Protein AF-A0A3D4FJC7-F1 (afdb_monomer_lite)

pLDDT: mean 70.36, std 6.31, range [54.16, 87.19]

Foldseek 3Di:
DDPVVVVLVVVVVVVVVVVVVVVLVPDDPLQVVQWDWDWAVVDVVTWIWITSNVDIDIDRCVVVVVVVVVVVVVVVVVVVVVVVVVVD

Structure (mmCIF, N/CA/C/O backbone):
data_AF-A0A3D4FJC7-F1
#
_entry.id   AF-A0A3D4FJC7-F1
#
loop_
_atom_site.group_PDB
_atom_site.id
_atom_site.type_symbol
_atom_site.label_atom_id
_atom_site.label_alt_id
_atom_site.label_comp_id
_atom_site.label_asym_id
_atom_site.label_entity_id
_atom_site.label_seq_id
_atom_site.pdbx_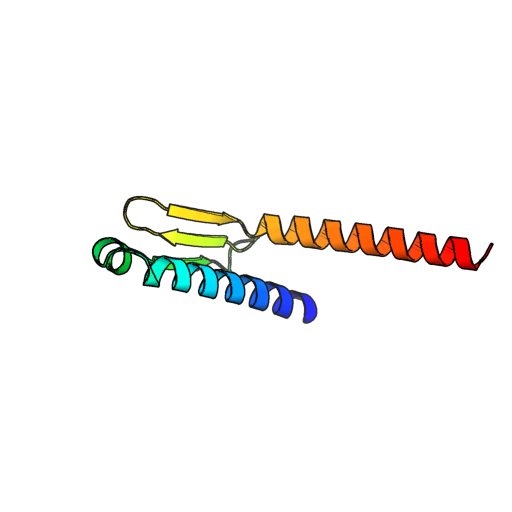PDB_ins_code
_atom_site.Cartn_x
_atom_site.Cartn_y
_atom_site.Cartn_z
_atom_site.occupancy
_atom_site.B_iso_or_equiv
_atom_site.auth_seq_id
_atom_site.auth_comp_id
_atom_site.auth_asym_id
_atom_site.auth_atom_id
_atom_site.pdbx_PDB_model_num
ATOM 1 N N . MET A 1 1 ? 9.566 -12.914 -6.094 1.00 54.16 1 MET A N 1
ATOM 2 C CA . MET A 1 1 ? 9.198 -11.481 -6.112 1.00 54.16 1 MET A CA 1
ATOM 3 C C . MET A 1 1 ? 10.451 -10.668 -6.382 1.00 54.16 1 MET A C 1
ATOM 5 O O . MET A 1 1 ? 11.426 -10.821 -5.654 1.00 54.16 1 MET A O 1
ATOM 9 N N . ASP A 1 2 ? 10.452 -9.886 -7.457 1.00 66.00 2 ASP A N 1
ATOM 10 C CA . ASP A 1 2 ? 11.658 -9.249 -7.993 1.00 66.00 2 ASP A CA 1
ATOM 11 C C . ASP A 1 2 ? 12.295 -8.224 -7.037 1.00 66.00 2 ASP A C 1
ATOM 13 O O . ASP A 1 2 ? 11.602 -7.531 -6.284 1.00 66.00 2 ASP A O 1
ATOM 17 N N . LYS A 1 3 ? 13.626 -8.077 -7.063 1.00 66.50 3 LYS A N 1
ATOM 18 C CA . LYS A 1 3 ? 14.357 -7.203 -6.113 1.00 66.50 3 LYS A CA 1
ATOM 19 C C . LYS A 1 3 ? 13.978 -5.724 -6.284 1.00 66.50 3 LYS A C 1
ATOM 21 O O . LYS A 1 3 ? 13.866 -4.993 -5.300 1.00 66.50 3 LYS A O 1
ATOM 26 N N . LYS A 1 4 ? 13.733 -5.297 -7.530 1.00 63.84 4 LYS A N 1
ATOM 27 C CA . LYS A 1 4 ? 13.208 -3.962 -7.885 1.00 63.84 4 LYS A CA 1
ATOM 28 C C . LYS A 1 4 ? 11.790 -3.757 -7.357 1.00 63.84 4 LYS A C 1
ATOM 30 O O . LYS A 1 4 ? 11.484 -2.724 -6.772 1.00 63.84 4 LYS A O 1
ATOM 35 N N . TYR A 1 5 ? 10.954 -4.774 -7.509 1.00 63.28 5 TYR A N 1
ATOM 36 C CA . TYR A 1 5 ? 9.564 -4.742 -7.086 1.00 63.28 5 TYR A CA 1
ATOM 37 C C . TYR A 1 5 ? 9.431 -4.608 -5.567 1.00 63.28 5 TYR A C 1
ATOM 39 O O . TYR A 1 5 ? 8.677 -3.775 -5.072 1.00 63.28 5 TYR A O 1
ATOM 47 N N . ARG A 1 6 ? 10.249 -5.351 -4.813 1.00 65.69 6 ARG A N 1
ATOM 48 C CA . ARG A 1 6 ? 10.293 -5.243 -3.352 1.00 65.69 6 ARG A CA 1
ATOM 49 C C . ARG A 1 6 ? 10.638 -3.818 -2.893 1.00 65.69 6 ARG A C 1
ATOM 51 O O . ARG A 1 6 ? 10.039 -3.342 -1.937 1.00 65.69 6 ARG A O 1
ATOM 58 N N . LYS A 1 7 ? 11.537 -3.113 -3.595 1.00 70.88 7 LYS A N 1
ATOM 59 C CA . LYS A 1 7 ? 11.876 -1.710 -3.289 1.00 70.88 7 LYS A CA 1
ATOM 60 C C . LYS A 1 7 ? 10.714 -0.747 -3.552 1.00 70.88 7 LYS A C 1
ATOM 62 O O . LYS A 1 7 ? 10.472 0.119 -2.722 1.00 70.88 7 LYS A O 1
ATOM 67 N N . ILE A 1 8 ? 9.990 -0.911 -4.661 1.00 67.56 8 ILE A N 1
ATOM 68 C CA . ILE A 1 8 ? 8.840 -0.057 -5.008 1.00 67.56 8 ILE A CA 1
ATOM 69 C C . ILE A 1 8 ? 7.709 -0.232 -3.990 1.00 67.56 8 ILE A C 1
ATOM 71 O O . ILE A 1 8 ? 7.173 0.754 -3.493 1.00 67.56 8 ILE A O 1
ATOM 75 N N . VAL A 1 9 ? 7.401 -1.477 -3.616 1.00 66.50 9 VAL A N 1
ATOM 76 C CA . VAL A 1 9 ? 6.400 -1.772 -2.581 1.00 66.50 9 VAL A CA 1
ATOM 77 C C . VAL A 1 9 ? 6.821 -1.182 -1.233 1.00 66.50 9 VAL A C 1
ATOM 79 O O . VAL A 1 9 ? 6.013 -0.534 -0.575 1.00 66.50 9 VAL A O 1
ATOM 82 N N . CYS A 1 10 ? 8.093 -1.323 -0.842 1.00 70.12 10 CYS A N 1
ATOM 83 C CA . CYS A 1 10 ? 8.610 -0.692 0.375 1.00 70.12 10 CYS A CA 1
ATOM 84 C C . CYS A 1 10 ? 8.495 0.842 0.344 1.00 70.12 10 CYS A C 1
ATOM 86 O O . CYS A 1 10 ? 8.127 1.433 1.356 1.00 70.12 10 CYS A O 1
ATOM 88 N N . LEU A 1 11 ? 8.769 1.485 -0.796 1.00 74.50 11 LEU A N 1
ATOM 89 C CA . LEU A 1 11 ? 8.654 2.938 -0.944 1.00 74.50 11 LEU A CA 1
ATOM 90 C C . LEU A 1 11 ? 7.193 3.407 -0.851 1.00 74.50 11 LEU A C 1
ATOM 92 O O . LEU A 1 11 ? 6.906 4.369 -0.145 1.00 74.50 11 LEU A O 1
ATOM 96 N N . ALA A 1 12 ? 6.265 2.700 -1.502 1.00 67.69 12 ALA A N 1
ATOM 97 C CA . ALA A 1 12 ? 4.834 2.994 -1.420 1.00 67.69 12 ALA A CA 1
ATOM 98 C C . ALA A 1 12 ? 4.307 2.848 0.018 1.00 67.69 12 ALA A C 1
ATOM 100 O O . ALA A 1 12 ? 3.575 3.709 0.502 1.00 67.69 12 ALA A O 1
ATOM 101 N N . ILE A 1 13 ? 4.743 1.803 0.732 1.00 70.88 13 ILE A N 1
ATOM 102 C CA . ILE A 1 13 ? 4.433 1.618 2.155 1.00 70.88 13 ILE A CA 1
ATOM 103 C C . ILE A 1 13 ? 4.999 2.777 2.988 1.00 70.88 13 ILE A C 1
ATOM 105 O O . ILE A 1 13 ? 4.287 3.300 3.839 1.00 70.88 13 ILE A O 1
ATOM 109 N N . ALA A 1 14 ? 6.236 3.219 2.735 1.00 73.00 14 ALA A N 1
ATOM 110 C CA . ALA A 1 14 ? 6.846 4.332 3.466 1.00 73.00 14 ALA A CA 1
ATOM 111 C C . ALA A 1 14 ? 6.085 5.655 3.266 1.00 73.00 14 ALA A C 1
ATOM 113 O O . ALA A 1 14 ? 5.802 6.348 4.241 1.00 73.00 14 ALA A O 1
ATOM 114 N N . ILE A 1 15 ? 5.691 5.978 2.028 1.00 74.12 15 ILE A N 1
ATOM 115 C CA . ILE A 1 15 ? 4.878 7.167 1.718 1.00 74.12 15 ILE A CA 1
ATOM 116 C C . ILE A 1 15 ? 3.514 7.090 2.418 1.00 74.12 15 ILE A C 1
ATOM 118 O O . ILE A 1 15 ? 3.046 8.083 2.972 1.00 74.12 15 ILE A O 1
ATOM 122 N N . LEU A 1 16 ? 2.896 5.906 2.453 1.00 68.94 16 LEU A N 1
ATOM 123 C CA . LEU A 1 16 ? 1.621 5.694 3.139 1.00 68.94 16 LEU A CA 1
ATOM 124 C C . LEU A 1 16 ? 1.746 5.843 4.659 1.00 68.94 16 LEU A C 1
ATOM 126 O O . LEU A 1 16 ? 0.901 6.494 5.267 1.00 68.94 16 LEU A O 1
ATOM 130 N N . ILE A 1 17 ? 2.814 5.320 5.267 1.00 69.75 17 ILE A N 1
ATOM 131 C CA . ILE A 1 17 ? 3.103 5.517 6.695 1.00 69.75 17 ILE A CA 1
ATOM 132 C C . ILE A 1 17 ? 3.289 7.006 7.005 1.00 69.75 17 ILE A C 1
ATOM 134 O O . ILE A 1 17 ? 2.708 7.498 7.969 1.00 69.75 17 ILE A O 1
ATOM 138 N N . LEU A 1 18 ? 4.047 7.738 6.180 1.00 69.19 18 LEU A N 1
ATOM 139 C CA . LEU A 1 18 ? 4.248 9.182 6.349 1.00 69.19 18 LEU A CA 1
ATOM 140 C C . LEU A 1 18 ? 2.933 9.963 6.231 1.00 69.19 18 LEU A C 1
ATOM 142 O O . LEU A 1 18 ? 2.665 10.832 7.059 1.00 69.19 18 LEU A O 1
ATOM 146 N N . GLY A 1 19 ? 2.088 9.622 5.254 1.00 65.38 19 GLY A N 1
ATOM 147 C CA . GLY A 1 19 ? 0.765 10.228 5.097 1.00 65.38 19 GLY A CA 1
ATOM 148 C C . GLY A 1 19 ? -0.140 9.968 6.302 1.00 65.38 19 GLY A C 1
ATOM 149 O O . GLY A 1 19 ? -0.773 10.890 6.813 1.00 65.38 19 GLY A O 1
ATOM 150 N N . VAL A 1 20 ? -0.149 8.734 6.814 1.00 65.94 20 VAL A N 1
ATOM 151 C CA . VAL A 1 20 ? -0.907 8.376 8.020 1.00 65.94 20 VAL A CA 1
ATOM 152 C C . VAL A 1 20 ? -0.376 9.114 9.243 1.00 65.94 20 VAL A C 1
ATOM 154 O O . VAL A 1 20 ? -1.178 9.654 9.993 1.00 65.94 20 VAL A O 1
ATOM 157 N N . LEU A 1 21 ? 0.942 9.196 9.438 1.00 62.22 21 LEU A N 1
ATOM 158 C CA . LEU A 1 21 ? 1.539 9.944 10.548 1.00 62.22 21 LEU A CA 1
ATOM 159 C C . LEU A 1 21 ? 1.167 11.429 10.498 1.00 62.22 21 LEU A C 1
ATOM 161 O O . LEU A 1 21 ? 0.787 11.984 11.525 1.00 62.22 21 LEU A O 1
ATOM 165 N N . ALA A 1 22 ? 1.211 12.052 9.319 1.00 62.34 22 ALA A N 1
ATOM 166 C CA . ALA A 1 22 ? 0.829 13.452 9.144 1.00 62.34 22 ALA A CA 1
ATOM 167 C C . ALA A 1 22 ? -0.652 13.697 9.489 1.00 62.34 22 ALA A C 1
ATOM 169 O O . ALA A 1 22 ? -0.972 14.624 10.235 1.00 62.34 22 ALA A O 1
ATOM 170 N N . VAL A 1 23 ? -1.554 12.830 9.012 1.00 59.66 23 VAL A N 1
ATOM 171 C CA . VAL A 1 23 ? -2.987 12.888 9.354 1.00 59.66 23 VAL A CA 1
ATOM 172 C C . VAL A 1 23 ? -3.206 12.626 10.842 1.00 59.66 23 VAL A C 1
ATOM 174 O O . VAL A 1 23 ? -4.014 13.307 11.474 1.00 59.66 23 VAL A O 1
ATOM 177 N N . ASN A 1 24 ? -2.481 11.663 11.412 1.00 61.25 24 ASN A N 1
ATOM 178 C CA . ASN A 1 24 ? -2.610 11.288 12.810 1.00 61.25 24 ASN A CA 1
ATOM 179 C C . ASN A 1 24 ? -2.161 12.440 13.711 1.00 61.25 24 ASN A C 1
ATOM 181 O O . ASN A 1 24 ? -2.925 12.823 14.581 1.00 61.25 24 ASN A O 1
ATOM 185 N N . ILE A 1 25 ? -0.998 13.062 13.471 1.00 65.44 25 ILE A N 1
ATOM 186 C CA . ILE A 1 25 ? -0.486 14.206 14.254 1.00 65.44 25 ILE A CA 1
ATOM 187 C C . ILE A 1 25 ? -1.520 15.337 14.332 1.00 65.44 25 ILE A C 1
ATOM 189 O O . ILE A 1 25 ? -1.782 15.826 15.435 1.00 65.44 25 ILE A O 1
ATOM 193 N N . ASN A 1 26 ? -2.158 15.664 13.203 1.00 62.84 26 ASN A N 1
ATOM 194 C CA . ASN A 1 26 ? -3.186 16.705 13.100 1.00 62.84 26 ASN A CA 1
ATOM 195 C C . ASN A 1 26 ? -4.596 16.262 13.524 1.00 62.84 26 ASN A C 1
ATOM 197 O O . ASN A 1 26 ? -5.511 17.085 13.543 1.00 62.84 26 ASN A O 1
ATOM 201 N N . SER A 1 27 ? -4.802 14.989 13.860 1.00 60.78 27 SER A N 1
ATOM 202 C CA . SER A 1 27 ? -6.099 14.488 14.315 1.00 60.78 27 SER A CA 1
ATOM 203 C C . SER A 1 27 ? -6.304 14.695 15.817 1.00 60.78 27 SER A C 1
ATOM 205 O O . SER A 1 27 ? -5.359 14.728 16.611 1.00 60.78 27 SER A O 1
ATOM 207 N N . SER A 1 28 ? -7.572 14.806 16.224 1.00 62.56 28 SER A N 1
ATOM 208 C CA . SER A 1 28 ? -7.948 14.875 17.638 1.00 62.56 28 SER A CA 1
ATOM 209 C C . SER A 1 28 ? -7.571 13.582 18.371 1.00 62.56 28 SER A C 1
ATOM 211 O O . SER A 1 28 ? -7.600 12.498 17.787 1.00 62.56 28 SER A O 1
ATOM 213 N N . ASN A 1 29 ? -7.247 13.673 19.667 1.00 66.06 29 ASN A N 1
ATOM 214 C CA . ASN A 1 29 ? -6.825 12.512 20.472 1.00 66.06 29 ASN A CA 1
ATOM 215 C C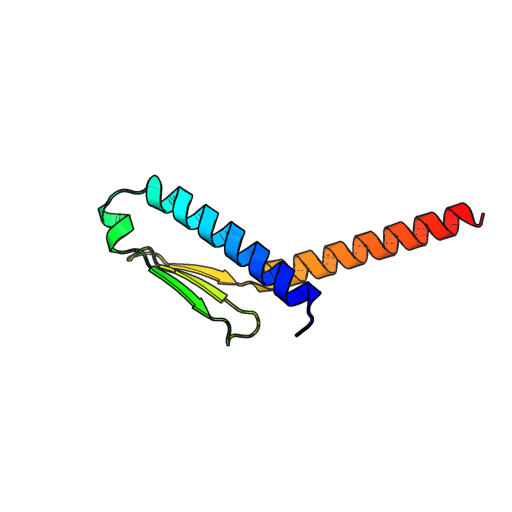 . ASN A 1 29 ? -7.826 11.341 20.423 1.00 66.06 29 ASN A C 1
ATOM 217 O O . ASN A 1 29 ? -7.415 10.187 20.405 1.00 66.06 29 ASN A O 1
ATOM 221 N N . ILE A 1 30 ? -9.123 11.633 20.283 1.00 60.50 30 ILE A N 1
ATOM 222 C CA . ILE A 1 30 ? -10.195 10.631 20.151 1.00 60.50 30 ILE A CA 1
ATOM 223 C C . ILE A 1 30 ? -10.041 9.784 18.875 1.00 60.50 30 ILE A C 1
ATOM 225 O O . ILE A 1 30 ? -10.355 8.593 18.874 1.00 60.50 30 ILE A O 1
ATOM 229 N N . VAL A 1 31 ? -9.580 10.389 17.777 1.00 61.25 31 VAL A N 1
ATOM 230 C CA . VAL A 1 31 ? -9.327 9.690 16.508 1.00 61.25 31 VAL A CA 1
ATOM 231 C C . VAL A 1 31 ? -8.017 8.909 16.590 1.00 61.25 31 VAL A C 1
ATOM 233 O O . VAL A 1 31 ? -7.977 7.770 16.132 1.00 61.25 31 VAL A O 1
ATOM 236 N N . LYS A 1 32 ? -6.987 9.470 17.242 1.00 64.44 32 LYS A N 1
ATOM 237 C CA . LYS A 1 32 ? -5.691 8.801 17.454 1.00 64.44 32 LYS A CA 1
ATOM 238 C C . LYS A 1 32 ? -5.862 7.466 18.181 1.00 64.44 32 LYS A C 1
ATOM 240 O O . LYS A 1 32 ? -5.393 6.446 17.685 1.00 64.44 32 LYS A O 1
ATOM 245 N N . GLU A 1 33 ? -6.593 7.458 19.296 1.00 66.62 33 GLU A N 1
ATOM 246 C CA . GLU A 1 33 ? -6.787 6.267 20.143 1.00 66.62 33 GLU A CA 1
ATOM 247 C C . GLU A 1 33 ? -7.609 5.152 19.488 1.00 66.62 33 GLU A C 1
ATOM 249 O O . GLU A 1 33 ? -7.447 3.983 19.828 1.00 66.62 33 GLU A O 1
ATOM 254 N N . LYS A 1 34 ? -8.499 5.494 18.550 1.00 66.44 34 LYS A N 1
ATOM 255 C CA . LYS A 1 34 ? -9.368 4.519 17.869 1.00 66.44 3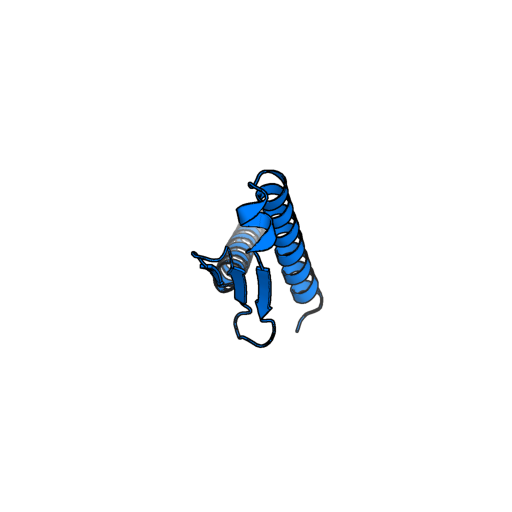4 LYS A CA 1
ATOM 256 C C . LYS A 1 34 ? -8.863 4.116 16.490 1.00 66.44 34 LYS A C 1
ATOM 258 O O . LYS A 1 34 ? -9.495 3.287 15.837 1.00 66.44 34 LYS A O 1
ATOM 263 N N . SER A 1 35 ? -7.763 4.713 16.038 1.00 67.50 35 SER A N 1
ATOM 264 C CA . SER A 1 35 ? -7.205 4.431 14.724 1.00 67.50 35 SER A CA 1
ATOM 265 C C . SER A 1 35 ? -6.246 3.240 14.750 1.00 67.50 35 SER A C 1
ATOM 267 O O . SER A 1 35 ? -5.473 3.070 15.690 1.00 67.50 35 SER A O 1
ATOM 269 N N . SER A 1 36 ? -6.280 2.397 13.716 1.00 71.56 36 SER A N 1
ATOM 270 C CA . SER A 1 36 ? -5.300 1.320 13.542 1.00 71.56 36 SER A CA 1
ATOM 271 C C . SER A 1 36 ? -4.897 1.169 12.084 1.00 71.56 36 SER A C 1
ATOM 273 O O . SER A 1 36 ? -5.710 1.329 11.175 1.00 71.56 36 SER A O 1
ATOM 275 N N . PHE A 1 37 ? -3.625 0.853 11.855 1.00 72.50 37 PHE A N 1
ATOM 276 C CA . PHE A 1 37 ? -3.092 0.629 10.520 1.00 72.50 37 PHE A CA 1
ATOM 277 C C . PHE A 1 37 ? -2.736 -0.843 10.355 1.00 72.50 37 PHE A C 1
ATOM 279 O O . PHE A 1 37 ? -1.935 -1.389 11.115 1.00 72.50 37 PHE A O 1
ATOM 286 N N . LYS A 1 38 ? -3.344 -1.497 9.366 1.00 74.50 38 LYS A N 1
ATOM 287 C CA . LYS A 1 38 ? -3.153 -2.923 9.094 1.00 74.50 38 LYS A CA 1
ATOM 288 C C . LYS A 1 38 ? -2.685 -3.110 7.659 1.00 74.50 38 LYS A C 1
ATOM 290 O O . LYS A 1 38 ? -3.325 -2.644 6.719 1.00 74.50 38 LYS A O 1
ATOM 295 N N . VAL A 1 39 ? -1.577 -3.825 7.494 1.00 68.88 39 VAL A N 1
ATOM 296 C CA . VAL A 1 39 ? -1.023 -4.181 6.184 1.00 68.88 39 VAL A CA 1
ATOM 297 C C . VAL A 1 39 ? -1.187 -5.680 5.982 1.00 68.88 39 VAL A C 1
ATOM 299 O O . VAL A 1 39 ? -0.645 -6.482 6.739 1.00 68.88 39 VAL A O 1
ATOM 302 N N . TYR A 1 40 ? -1.922 -6.063 4.945 1.00 75.94 40 TYR A N 1
ATOM 303 C CA . TYR A 1 40 ? -2.178 -7.453 4.590 1.00 75.94 40 TYR A CA 1
ATOM 304 C C . TYR A 1 40 ? -1.346 -7.802 3.359 1.00 75.94 40 TYR A C 1
ATOM 306 O O . TYR A 1 40 ? -1.776 -7.648 2.218 1.00 75.94 40 TYR A O 1
ATOM 314 N N . VAL A 1 41 ? -0.118 -8.251 3.611 1.00 66.56 41 VAL A N 1
ATOM 315 C CA . VAL A 1 41 ? 0.852 -8.633 2.569 1.00 66.56 41 VAL A CA 1
ATOM 316 C C . VAL A 1 41 ? 0.592 -10.009 1.949 1.00 66.56 41 VAL A C 1
ATOM 318 O O . VAL A 1 41 ? 1.223 -10.344 0.954 1.00 66.56 41 VAL A O 1
ATOM 321 N N . LYS A 1 42 ? -0.287 -10.819 2.554 1.00 74.19 42 LYS A N 1
ATOM 322 C CA . LYS A 1 42 ? -0.661 -12.150 2.045 1.00 74.19 42 LYS A CA 1
ATOM 323 C C . LYS A 1 42 ? -1.780 -12.100 1.003 1.00 74.19 42 LYS A C 1
ATOM 325 O O . LYS A 1 42 ? -1.974 -13.076 0.287 1.00 74.19 42 LYS A O 1
ATOM 330 N N . ASP A 1 43 ? -2.494 -10.984 0.927 1.00 73.44 43 ASP A N 1
ATOM 331 C CA . ASP A 1 43 ? -3.518 -10.759 -0.083 1.00 73.44 43 ASP A CA 1
ATOM 332 C C . ASP A 1 43 ? -2.841 -10.449 -1.422 1.00 73.44 43 ASP A C 1
ATOM 334 O O . ASP A 1 43 ? -1.754 -9.865 -1.450 1.00 73.44 43 ASP A O 1
ATOM 338 N N . ASN A 1 44 ? -3.470 -10.845 -2.530 1.00 72.00 44 ASN A N 1
ATOM 339 C CA . ASN A 1 44 ? -2.966 -10.554 -3.867 1.00 72.00 44 ASN A CA 1
ATOM 340 C C . ASN A 1 44 ? -4.046 -9.839 -4.699 1.00 72.00 44 ASN A C 1
ATOM 342 O O . ASN A 1 44 ? -5.006 -10.497 -5.105 1.00 72.00 44 ASN A O 1
ATOM 346 N N . PRO A 1 45 ? -3.905 -8.527 -4.958 1.00 70.25 45 PRO A N 1
ATOM 347 C CA . PRO A 1 45 ? -2.794 -7.665 -4.543 1.00 70.25 45 PRO A CA 1
ATOM 348 C C . PRO A 1 45 ? -2.822 -7.345 -3.034 1.00 70.25 45 PRO A C 1
ATOM 350 O O . PRO A 1 45 ? -3.887 -7.394 -2.414 1.00 70.25 45 PRO A O 1
ATOM 353 N N . PRO A 1 46 ? -1.669 -7.000 -2.422 1.00 69.25 46 PRO A N 1
ATOM 354 C CA . PRO A 1 46 ? -1.608 -6.595 -1.021 1.00 69.25 46 PRO A CA 1
ATOM 355 C C . PRO A 1 46 ? -2.614 -5.485 -0.717 1.00 69.25 46 PRO A C 1
ATOM 357 O O . PRO A 1 46 ? -2.896 -4.637 -1.565 1.00 69.25 46 PRO A O 1
ATOM 360 N N . LYS A 1 47 ? -3.138 -5.431 0.502 1.00 76.19 47 LYS A N 1
ATOM 361 C CA . LYS A 1 47 ? -4.063 -4.359 0.897 1.00 76.19 47 LYS A CA 1
ATOM 362 C C . LYS A 1 47 ? -3.588 -3.653 2.149 1.00 76.19 47 LYS A C 1
ATOM 364 O O . LYS A 1 47 ? -2.989 -4.252 3.045 1.00 76.19 47 LYS A O 1
ATOM 369 N N . ILE A 1 48 ? -3.888 -2.366 2.208 1.00 74.88 48 ILE A N 1
ATOM 370 C CA . ILE A 1 48 ? -3.641 -1.532 3.373 1.00 74.88 48 ILE A CA 1
ATOM 371 C C . ILE A 1 48 ? -4.988 -1.054 3.886 1.00 74.88 48 ILE A C 1
ATOM 373 O O . ILE A 1 48 ? -5.805 -0.544 3.127 1.00 74.88 48 ILE A O 1
ATOM 377 N N . VAL A 1 49 ? -5.225 -1.230 5.178 1.00 78.19 49 VAL A N 1
ATOM 378 C CA . VAL A 1 49 ? -6.453 -0.799 5.837 1.00 78.19 49 VAL A CA 1
ATOM 379 C C . VAL A 1 49 ? -6.089 0.192 6.926 1.00 78.19 49 VAL A C 1
ATOM 381 O O . VAL A 1 49 ? -5.346 -0.134 7.853 1.00 78.19 49 VAL A O 1
ATOM 384 N N . LEU A 1 50 ? -6.632 1.397 6.805 1.00 74.81 50 LEU A N 1
ATOM 385 C CA . LEU A 1 50 ? -6.630 2.405 7.849 1.00 74.81 50 LEU A CA 1
ATOM 386 C C . LEU A 1 50 ? -8.006 2.395 8.510 1.00 74.81 50 LEU A C 1
ATOM 388 O O . LEU A 1 50 ? -9.011 2.792 7.924 1.00 74.81 50 LEU A O 1
ATOM 392 N N . ASP A 1 51 ? -8.037 1.908 9.735 1.00 75.12 51 ASP A N 1
ATOM 393 C CA . ASP A 1 51 ? -9.194 1.967 10.606 1.00 75.12 51 ASP A CA 1
ATOM 394 C C . ASP A 1 51 ? -9.180 3.303 11.352 1.00 75.12 51 ASP A C 1
ATOM 396 O O . ASP A 1 51 ? -8.156 3.668 11.921 1.00 75.12 51 ASP A O 1
ATOM 400 N N . LEU A 1 52 ? -10.290 4.037 11.330 1.00 71.38 52 LEU A N 1
ATOM 401 C CA . LEU A 1 52 ? -10.512 5.284 12.069 1.00 71.38 52 LEU A CA 1
ATOM 402 C C . LEU A 1 52 ? -11.682 5.118 13.062 1.00 71.38 52 LEU A C 1
ATOM 404 O O . LEU A 1 52 ? -12.418 6.064 13.359 1.00 71.38 52 LEU A O 1
ATOM 408 N N . GLY A 1 53 ? -11.918 3.891 13.530 1.00 70.88 53 GLY A N 1
ATOM 409 C CA . GLY A 1 53 ? -12.937 3.524 14.507 1.00 70.88 53 GLY A CA 1
ATOM 410 C C . GLY A 1 53 ? -14.329 3.345 13.899 1.00 70.88 53 GLY A C 1
ATOM 411 O O . GLY A 1 53 ? -14.864 2.245 13.899 1.00 70.88 53 GLY A O 1
ATOM 412 N N . LYS A 1 54 ? -14.950 4.428 13.405 1.00 66.56 54 LYS A N 1
ATOM 413 C CA . LYS A 1 54 ? -16.284 4.372 12.751 1.00 66.56 54 LYS A CA 1
ATOM 414 C C . LYS A 1 54 ? -16.219 4.293 11.225 1.00 66.56 54 LYS A C 1
ATOM 416 O O . LYS A 1 54 ? -17.241 4.090 10.577 1.00 66.56 54 LYS A O 1
ATOM 421 N N . LYS A 1 55 ? -15.045 4.539 10.647 1.00 66.31 55 LYS A N 1
ATOM 422 C CA . LYS A 1 55 ? -14.809 4.534 9.202 1.00 66.31 55 LYS A CA 1
ATOM 423 C C . LYS A 1 55 ? -13.534 3.760 8.919 1.00 66.31 55 LYS A C 1
ATOM 425 O O . LYS A 1 55 ? -12.566 3.888 9.662 1.00 66.31 55 LYS A O 1
ATOM 430 N N . HIS A 1 56 ? -13.530 3.023 7.817 1.00 73.25 56 HIS A N 1
ATOM 431 C CA . HIS A 1 56 ? -12.357 2.308 7.334 1.00 73.25 56 HIS A CA 1
ATOM 432 C C . HIS A 1 56 ? -12.004 2.832 5.947 1.00 73.25 56 HIS A C 1
ATOM 434 O O . HIS A 1 56 ? -12.870 2.938 5.079 1.00 73.25 56 HIS A O 1
ATOM 440 N N . ILE A 1 57 ? -10.735 3.156 5.742 1.00 70.75 57 ILE A N 1
ATOM 441 C CA . ILE A 1 57 ? -10.179 3.449 4.427 1.00 70.75 57 ILE A CA 1
ATOM 442 C C . ILE A 1 57 ? -9.400 2.211 4.001 1.00 70.75 57 ILE A C 1
ATOM 444 O O . ILE A 1 57 ? -8.425 1.825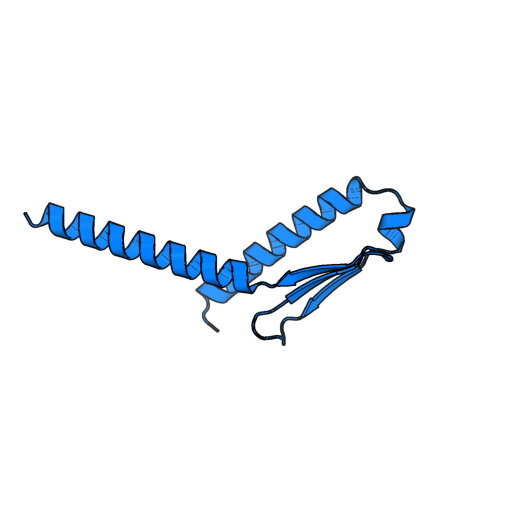 4.646 1.00 70.75 57 ILE A O 1
ATOM 448 N N . VAL A 1 58 ? -9.846 1.582 2.918 1.00 73.88 58 VAL A N 1
ATOM 449 C CA . VAL A 1 58 ? -9.165 0.434 2.319 1.00 73.88 58 VAL A CA 1
ATOM 450 C C . VAL A 1 58 ? -8.440 0.910 1.071 1.00 73.88 58 VAL A C 1
ATOM 452 O O . VAL A 1 58 ? -9.055 1.307 0.086 1.00 73.88 58 VAL A O 1
ATOM 455 N N . LEU A 1 59 ? -7.117 0.864 1.120 1.00 70.56 59 LEU A N 1
ATOM 456 C CA . LEU A 1 59 ? -6.239 1.100 -0.013 1.00 70.56 59 LEU A CA 1
ATOM 457 C C . LEU A 1 59 ? -5.921 -0.248 -0.658 1.00 70.56 59 LEU A C 1
ATOM 459 O O . LEU A 1 59 ? -5.082 -1.014 -0.171 1.00 70.56 59 LEU A O 1
ATOM 463 N N . ASN A 1 60 ? -6.617 -0.534 -1.759 1.00 71.62 60 ASN A N 1
ATOM 464 C CA . ASN A 1 60 ? -6.256 -1.630 -2.647 1.00 71.62 60 ASN A CA 1
ATOM 465 C C . ASN A 1 60 ? -4.956 -1.251 -3.373 1.00 71.62 60 ASN A C 1
ATOM 467 O O . ASN A 1 60 ? -4.908 -0.230 -4.064 1.00 71.62 60 ASN A O 1
ATOM 471 N N . THR A 1 61 ? -3.894 -2.048 -3.215 1.00 69.50 61 THR A N 1
ATOM 472 C CA . THR A 1 61 ? -2.614 -1.707 -3.846 1.00 69.50 61 THR A CA 1
ATOM 473 C C . THR A 1 61 ? -2.589 -1.956 -5.351 1.00 69.50 61 THR A C 1
ATOM 475 O O . THR A 1 61 ? -1.656 -1.489 -5.994 1.00 69.50 61 THR A O 1
ATOM 478 N N . GLU A 1 62 ? -3.620 -2.583 -5.932 1.00 74.62 62 GLU A N 1
ATOM 479 C CA . GLU A 1 62 ? -3.807 -2.769 -7.383 1.00 74.62 62 GLU A CA 1
ATOM 480 C C . GLU A 1 62 ? -3.599 -1.481 -8.188 1.00 74.62 62 GLU A C 1
ATOM 482 O O . GLU A 1 62 ? -3.004 -1.498 -9.264 1.00 74.62 62 GLU A O 1
ATOM 487 N N . ILE A 1 63 ? -3.995 -0.335 -7.625 1.00 65.81 63 ILE A N 1
ATOM 488 C CA . ILE A 1 63 ? -3.798 0.973 -8.254 1.00 65.81 63 ILE A CA 1
ATOM 489 C C . ILE A 1 63 ? -2.314 1.286 -8.502 1.00 65.81 63 ILE A C 1
ATOM 491 O O . ILE A 1 63 ? -1.968 1.834 -9.546 1.00 65.81 63 ILE A O 1
ATOM 495 N N . PHE A 1 64 ? -1.416 0.872 -7.602 1.00 66.94 64 PHE A N 1
ATOM 496 C CA . PHE A 1 64 ? 0.028 1.045 -7.777 1.00 66.94 64 PHE A CA 1
ATOM 497 C C . PHE A 1 64 ? 0.585 0.116 -8.862 1.00 66.94 64 PHE A C 1
ATOM 499 O O . PHE A 1 64 ? 1.513 0.502 -9.570 1.00 66.94 64 PHE A O 1
ATOM 506 N N . TYR A 1 65 ? 0.011 -1.08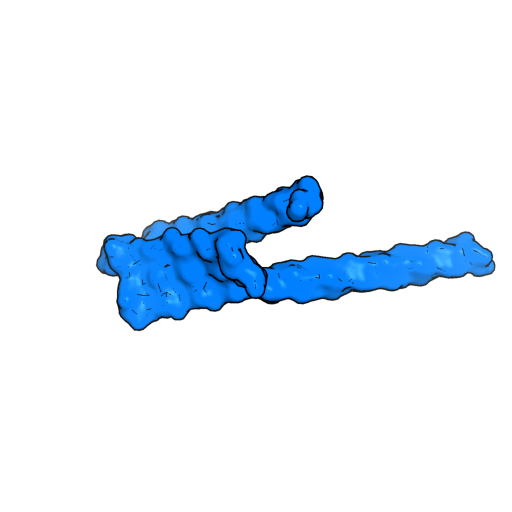1 -9.028 1.00 65.06 65 TYR A N 1
ATOM 507 C CA . TYR A 1 65 ? 0.381 -2.000 -10.110 1.00 65.06 65 TYR A CA 1
ATOM 508 C C . TYR A 1 65 ? -0.017 -1.446 -11.465 1.00 65.06 65 TYR A C 1
ATOM 510 O O . TYR A 1 65 ? 0.807 -1.385 -12.373 1.00 65.06 65 TYR A O 1
ATOM 518 N N . ASN A 1 66 ? -1.263 -0.995 -11.577 1.00 69.75 66 ASN A N 1
ATOM 519 C CA . ASN A 1 66 ? -1.785 -0.424 -12.810 1.00 69.75 66 ASN A CA 1
ATOM 520 C C . ASN A 1 66 ? -1.013 0.840 -13.193 1.00 69.75 66 ASN A C 1
ATOM 522 O O . ASN A 1 66 ? -0.634 1.001 -14.352 1.00 69.75 66 ASN A O 1
ATOM 526 N N . PHE A 1 67 ? -0.679 1.682 -12.212 1.00 65.69 67 PHE A N 1
ATOM 527 C CA . PHE A 1 67 ? 0.166 2.850 -12.434 1.00 65.69 67 PHE A CA 1
ATOM 528 C C . PHE A 1 67 ? 1.583 2.474 -12.896 1.00 65.69 67 PHE A C 1
ATOM 530 O O . PHE A 1 67 ? 2.073 3.038 -13.872 1.00 65.69 67 PHE A O 1
ATOM 537 N N . LYS A 1 68 ? 2.235 1.494 -12.249 1.00 69.00 68 LYS A N 1
ATOM 538 C CA . LYS A 1 68 ? 3.564 1.002 -12.655 1.00 69.00 68 LYS A CA 1
ATOM 539 C C . LYS A 1 68 ? 3.549 0.469 -14.087 1.00 69.00 68 LYS A C 1
ATOM 541 O O . LYS A 1 68 ? 4.398 0.858 -14.881 1.00 69.00 68 LYS A O 1
ATOM 546 N N . ASN A 1 69 ? 2.599 -0.407 -14.402 1.00 71.81 69 ASN A N 1
ATOM 547 C CA . ASN A 1 69 ? 2.501 -1.042 -15.713 1.00 71.81 69 ASN A CA 1
ATOM 548 C C . ASN A 1 69 ? 2.225 -0.000 -16.805 1.00 71.81 69 ASN A C 1
ATOM 550 O O . ASN A 1 69 ? 2.863 -0.026 -17.854 1.00 71.81 69 ASN A O 1
ATOM 554 N N . GLY A 1 70 ? 1.332 0.958 -16.537 1.00 66.94 70 GLY A N 1
ATOM 555 C CA . GLY A 1 70 ? 1.079 2.079 -17.440 1.00 66.94 70 GLY A CA 1
ATOM 556 C C . GLY A 1 70 ? 2.320 2.950 -17.659 1.00 66.94 70 GLY A C 1
ATOM 557 O O . GLY A 1 70 ? 2.648 3.274 -18.798 1.00 66.94 70 GLY A O 1
ATOM 558 N N . ALA A 1 71 ? 3.055 3.280 -16.593 1.00 64.69 71 ALA A N 1
ATOM 559 C CA . ALA A 1 71 ? 4.291 4.054 -16.691 1.00 64.69 71 ALA A CA 1
ATOM 560 C C . ALA A 1 71 ? 5.387 3.313 -17.478 1.00 64.69 71 ALA A C 1
ATOM 562 O O . ALA A 1 71 ? 6.039 3.919 -18.327 1.00 64.69 71 ALA A O 1
ATOM 563 N N . GLU A 1 72 ? 5.573 2.009 -17.245 1.00 74.06 72 GLU A N 1
ATOM 564 C CA . GLU A 1 72 ? 6.523 1.181 -18.004 1.00 74.06 72 GLU A CA 1
ATOM 565 C C . GLU A 1 72 ? 6.169 1.143 -19.497 1.00 74.06 72 GLU A C 1
ATOM 567 O O . GLU A 1 72 ? 7.058 1.314 -20.331 1.00 74.06 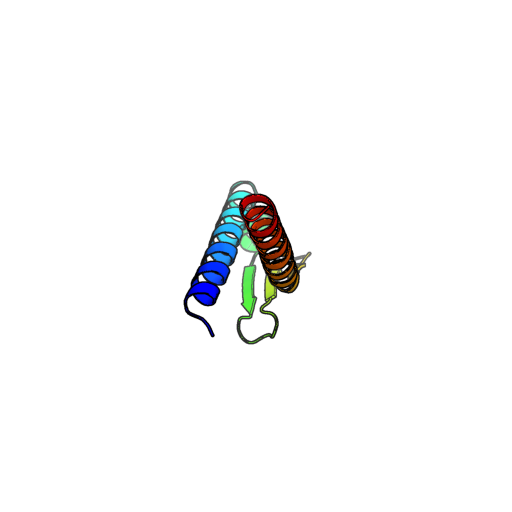72 GLU A O 1
ATOM 572 N N . LEU A 1 73 ? 4.882 1.010 -19.837 1.00 76.56 73 LEU A N 1
ATOM 573 C CA . LEU A 1 73 ? 4.408 1.030 -21.223 1.00 76.56 73 LEU A CA 1
ATOM 574 C C . LEU A 1 73 ? 4.706 2.373 -21.909 1.00 76.56 73 LEU A C 1
ATOM 576 O O . LEU A 1 73 ? 5.229 2.406 -23.021 1.00 76.56 73 LEU A O 1
ATOM 580 N N . ILE A 1 74 ? 4.409 3.489 -21.235 1.00 72.94 74 ILE A N 1
ATOM 581 C CA . ILE A 1 74 ? 4.664 4.838 -21.764 1.00 72.94 74 ILE A CA 1
ATOM 582 C C . ILE A 1 74 ? 6.163 5.048 -21.998 1.00 72.94 74 ILE A C 1
ATOM 584 O O . ILE A 1 74 ? 6.554 5.553 -23.053 1.00 72.94 74 ILE A O 1
ATOM 588 N N . ILE A 1 75 ? 7.007 4.647 -21.042 1.00 76.81 75 ILE A N 1
ATOM 589 C CA . ILE A 1 75 ? 8.465 4.770 -21.164 1.00 76.81 75 ILE A CA 1
ATOM 590 C C . ILE A 1 75 ? 8.973 3.914 -22.326 1.00 76.81 75 ILE A C 1
ATOM 592 O O . ILE A 1 75 ? 9.731 4.425 -23.148 1.00 76.81 75 ILE A O 1
ATOM 596 N N . SER A 1 76 ? 8.528 2.657 -22.436 1.00 79.69 76 SER A N 1
ATOM 597 C CA . SER A 1 76 ? 8.928 1.751 -23.523 1.00 79.69 76 SER A CA 1
ATOM 598 C C . SER A 1 76 ? 8.595 2.344 -24.890 1.00 79.69 76 SER A C 1
ATOM 600 O O . SER A 1 76 ? 9.481 2.505 -25.726 1.00 79.69 76 SER A O 1
ATOM 602 N N . ASN A 1 77 ? 7.349 2.788 -25.075 1.00 78.75 77 ASN A N 1
ATOM 603 C CA . ASN A 1 77 ? 6.895 3.392 -26.328 1.00 78.75 77 ASN A CA 1
ATOM 604 C C . ASN A 1 77 ? 7.658 4.684 -26.659 1.00 78.75 77 ASN A C 1
ATOM 606 O O . ASN A 1 77 ? 7.951 4.966 -27.820 1.00 78.75 77 ASN A O 1
ATOM 610 N N . THR A 1 78 ? 7.996 5.481 -25.643 1.00 78.19 78 THR A N 1
ATOM 611 C CA . THR A 1 78 ? 8.768 6.717 -25.829 1.00 78.19 78 THR A CA 1
ATOM 612 C C . THR A 1 78 ? 10.199 6.411 -26.265 1.00 78.19 78 THR A C 1
ATOM 614 O O . THR A 1 78 ? 10.699 7.032 -27.201 1.00 78.19 78 THR A O 1
ATOM 617 N N . VAL A 1 79 ? 10.850 5.430 -25.632 1.00 81.44 79 VAL A N 1
ATOM 618 C CA . VAL A 1 79 ? 12.213 5.001 -25.979 1.00 81.44 79 VAL A CA 1
ATOM 619 C C . VAL A 1 79 ? 12.261 4.417 -27.389 1.00 81.44 79 VAL A C 1
ATOM 621 O O . VAL A 1 79 ? 13.121 4.814 -28.174 1.00 81.44 79 VAL A O 1
ATOM 624 N N . GLU A 1 80 ? 11.322 3.540 -27.748 1.00 84.75 80 GLU A N 1
ATOM 625 C CA . GLU A 1 80 ? 11.220 2.988 -29.105 1.00 84.75 80 GLU A CA 1
ATOM 626 C C . GLU A 1 80 ? 11.056 4.089 -30.153 1.00 84.75 80 GLU A C 1
ATOM 628 O O . GLU A 1 80 ? 11.752 4.093 -31.172 1.00 84.75 80 GLU A O 1
ATOM 633 N N . LYS A 1 81 ? 10.199 5.078 -29.875 1.00 82.31 81 LYS A N 1
ATOM 634 C CA . LYS A 1 81 ? 9.997 6.218 -30.770 1.00 82.31 81 LYS A CA 1
ATOM 635 C C . LYS A 1 81 ? 11.270 7.049 -30.936 1.00 82.31 81 LYS A C 1
ATOM 637 O O . LYS A 1 81 ? 11.623 7.379 -32.065 1.00 82.31 81 LYS A O 1
ATOM 642 N N . ILE A 1 82 ? 11.994 7.333 -29.853 1.00 81.69 82 ILE A N 1
ATOM 643 C CA . ILE A 1 82 ? 13.280 8.050 -29.908 1.00 81.69 82 ILE A CA 1
ATOM 644 C C . ILE A 1 82 ? 14.305 7.272 -30.745 1.00 81.69 82 ILE A C 1
ATOM 646 O O . ILE A 1 82 ? 14.961 7.854 -31.606 1.00 81.69 82 ILE A O 1
ATOM 650 N N . ILE A 1 83 ? 14.415 5.955 -30.542 1.00 87.19 83 ILE A N 1
ATOM 651 C CA . ILE A 1 83 ? 15.331 5.099 -31.312 1.00 87.19 83 ILE A CA 1
ATOM 652 C C . ILE A 1 83 ? 14.961 5.103 -32.800 1.00 87.19 83 ILE A C 1
ATOM 654 O O . ILE A 1 83 ? 15.852 5.187 -33.643 1.00 87.19 83 ILE A O 1
ATOM 658 N N . SER A 1 84 ? 13.668 5.032 -33.131 1.00 83.50 84 SER A N 1
ATOM 659 C CA . SER A 1 84 ? 13.203 5.065 -34.523 1.00 83.50 84 SER A CA 1
ATOM 660 C C . SER A 1 84 ? 13.545 6.384 -35.221 1.00 83.50 84 SER A C 1
ATOM 662 O O . SER A 1 84 ? 13.983 6.368 -36.366 1.00 83.50 84 SER A O 1
ATOM 664 N N . LEU A 1 85 ? 13.436 7.510 -34.508 1.00 82.00 85 LEU A N 1
ATOM 665 C CA . LEU A 1 85 ? 13.777 8.837 -35.022 1.00 82.00 85 LEU A CA 1
ATOM 666 C C . LEU A 1 85 ? 15.287 9.025 -35.192 1.00 82.00 85 LEU A C 1
ATOM 668 O O . LEU A 1 85 ? 15.707 9.686 -36.127 1.00 82.00 85 LEU A O 1
ATOM 672 N N . SER A 1 86 ? 16.102 8.431 -34.318 1.00 76.94 86 SER A N 1
ATOM 673 C CA . SER A 1 86 ? 17.568 8.491 -34.415 1.00 76.94 86 SER A CA 1
ATOM 674 C C . SER A 1 86 ? 18.151 7.608 -35.526 1.00 76.94 86 SER A C 1
ATOM 676 O O . SER A 1 86 ? 19.343 7.714 -35.811 1.00 76.94 86 SER A O 1
ATOM 678 N N . ARG A 1 87 ? 17.360 6.681 -36.080 1.00 76.88 87 ARG A N 1
ATOM 679 C CA . ARG A 1 87 ? 17.755 5.790 -37.185 1.00 76.88 87 ARG A CA 1
ATOM 680 C C . ARG A 1 87 ? 17.251 6.267 -38.552 1.00 76.88 87 ARG A C 1
ATOM 682 O O . ARG A 1 87 ? 17.619 5.654 -39.552 1.00 76.88 87 ARG A O 1
ATOM 689 N N . SER A 1 88 ? 16.399 7.292 -38.571 1.00 61.06 88 SER A N 1
ATOM 690 C CA . SER A 1 88 ? 15.976 8.030 -39.765 1.00 61.06 88 SER A CA 1
ATOM 691 C C . SER A 1 88 ? 16.952 9.157 -40.069 1.00 61.06 88 SER A C 1
ATOM 693 O O . SER A 1 88 ? 16.919 9.596 -41.238 1.00 61.06 88 SER A O 1
#

Radius of gyration: 18.53 Å; chains: 1; bounding box: 34×29×60 Å

Sequence (88 aa):
MDKKYRKIVCLAIAILILGVLAVNINSSNIVKEKSSFKVYVKDNPPKIVLDLGKKHIVLNTEIFYNFKNGAELIISNTVEKIISLSRS

Secondary structure (DSSP, 8-state):
--HHHHHHHHHHHHHHHHHHHHHHHTS-HHHHHHEEEEEETTSSS-EEEEEESS-EEEEETHHHHHHHHHHHHHHHHHHHHHHHHHT-